Protein AF-A0A9P9SQ71-F1 (afdb_monomer_lite)

Secondary structure (DSSP, 8-state):
-HHHHHHHHHHHHHHHHHHHHHHHHHHHHHHHHHHHHHHHHHHHHHHHHHHTSTT--HHHHHHHHHHHHHHHHHHHHHHHHHHHH-S-------

Sequence (94 aa):
LVDVALRASCEVNNILDAYKATEHDVEALWYVLRDVEANVRNLLRYIAEFKKSKYAVENFEILSETVTGFLTGFVDVILALRRLFLSKPAEKVK

Foldseek 3Di:
DVVVVVVVVVVVVVVVVVVVVVVVVLVVVLVVLVVLLVVLVVVLVVLVVVCVDPPCDPVSVVVSVVSNVVSVVVNVVSVVVCVVSDPPDPPPDD

pLDDT: mean 74.65, std 9.74, range [37.34, 85.88]

Structure (mmCIF, N/CA/C/O backbone):
data_AF-A0A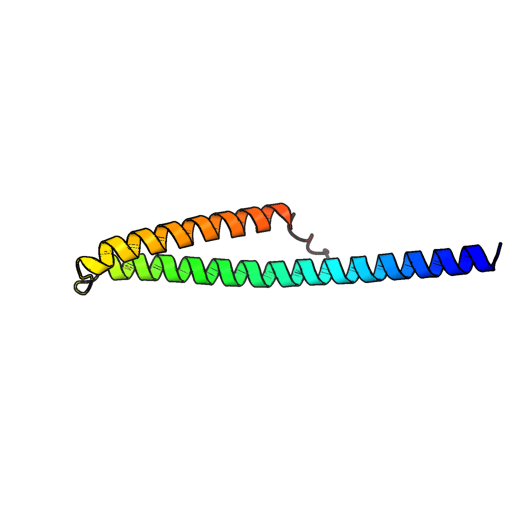9P9SQ71-F1
#
_entry.id   AF-A0A9P9SQ71-F1
#
loop_
_atom_site.group_PDB
_atom_site.id
_atom_site.type_symbol
_atom_site.label_atom_id
_atom_site.label_alt_id
_atom_site.label_comp_id
_atom_site.label_asym_id
_atom_site.label_entity_id
_atom_site.label_seq_id
_atom_site.pdbx_PDB_ins_code
_atom_site.Cartn_x
_atom_site.Cartn_y
_atom_site.Cartn_z
_atom_site.occupancy
_atom_site.B_iso_or_equiv
_atom_site.auth_seq_id
_atom_site.auth_comp_id
_atom_site.auth_asym_id
_atom_site.auth_atom_id
_atom_site.pdbx_PDB_model_num
ATOM 1 N N . LEU A 1 1 ? 25.730 1.157 -42.061 1.00 61.78 1 LEU A N 1
ATOM 2 C CA . LEU A 1 1 ? 26.169 0.293 -40.937 1.00 61.78 1 LEU A CA 1
ATOM 3 C C . LEU A 1 1 ? 26.422 1.108 -39.672 1.00 61.78 1 LEU A C 1
ATOM 5 O O . LEU A 1 1 ? 25.740 0.852 -38.692 1.00 61.78 1 LEU A O 1
ATOM 9 N N . VAL A 1 2 ? 27.292 2.126 -39.706 1.00 74.12 2 VAL A N 1
ATOM 10 C CA . VAL A 1 2 ? 27.577 3.001 -38.545 1.00 74.12 2 VAL A CA 1
ATOM 11 C C . VAL A 1 2 ? 26.325 3.715 -38.008 1.00 74.12 2 VAL A C 1
ATOM 13 O O . VAL A 1 2 ? 26.038 3.613 -36.823 1.00 74.12 2 VAL A O 1
ATOM 16 N N . ASP A 1 3 ? 25.508 4.321 -38.873 1.00 76.88 3 ASP A N 1
ATOM 17 C CA . ASP A 1 3 ? 24.256 4.991 -38.466 1.00 76.88 3 ASP A CA 1
ATOM 18 C C . ASP A 1 3 ? 23.215 4.072 -37.818 1.00 76.88 3 ASP A C 1
ATOM 20 O O . ASP A 1 3 ? 22.448 4.499 -36.957 1.00 76.88 3 ASP A O 1
ATOM 24 N N . VAL A 1 4 ? 23.163 2.812 -38.255 1.00 77.25 4 VAL A N 1
ATOM 25 C CA . VAL A 1 4 ? 22.236 1.813 -37.706 1.00 77.25 4 VAL A CA 1
ATOM 26 C C . VAL A 1 4 ? 22.719 1.373 -36.327 1.00 77.25 4 VAL A C 1
ATOM 28 O O . VAL A 1 4 ? 21.923 1.297 -35.397 1.00 77.25 4 VAL A O 1
ATOM 31 N N . ALA A 1 5 ? 24.029 1.160 -36.177 1.00 73.06 5 ALA A N 1
ATOM 32 C CA . ALA A 1 5 ? 24.636 0.843 -34.891 1.00 73.06 5 ALA A CA 1
ATOM 33 C C . ALA A 1 5 ? 24.446 1.982 -33.874 1.00 73.06 5 ALA A C 1
ATOM 35 O O . ALA A 1 5 ? 24.068 1.717 -32.739 1.00 73.06 5 ALA A O 1
ATOM 36 N N . LEU A 1 6 ? 24.621 3.243 -34.290 1.00 80.69 6 LEU A N 1
ATOM 37 C CA . LEU A 1 6 ? 24.453 4.403 -33.411 1.00 80.69 6 LEU A CA 1
ATOM 38 C C . LEU A 1 6 ? 23.013 4.524 -32.882 1.00 80.69 6 LEU A C 1
ATOM 40 O O . LEU A 1 6 ? 22.813 4.727 -31.687 1.00 80.69 6 LEU A O 1
ATOM 44 N N . ARG A 1 7 ? 22.005 4.343 -33.751 1.00 82.25 7 ARG A N 1
ATOM 45 C CA . ARG A 1 7 ? 20.586 4.368 -33.344 1.00 82.25 7 ARG A CA 1
ATOM 46 C C . ARG A 1 7 ? 20.247 3.239 -32.379 1.00 82.25 7 ARG A C 1
ATOM 48 O O . ARG A 1 7 ? 19.648 3.503 -31.342 1.00 82.25 7 ARG A O 1
ATOM 55 N N . ALA A 1 8 ? 20.692 2.019 -32.675 1.00 72.94 8 ALA A N 1
ATOM 56 C CA . ALA A 1 8 ? 20.486 0.881 -31.785 1.00 72.94 8 ALA A CA 1
ATOM 57 C C . ALA A 1 8 ? 21.144 1.106 -30.410 1.00 72.94 8 ALA A C 1
ATOM 59 O O . ALA A 1 8 ? 20.543 0.808 -29.382 1.00 72.94 8 ALA A O 1
ATOM 60 N N . SER A 1 9 ? 22.347 1.690 -30.361 1.00 77.62 9 SER A N 1
ATOM 61 C CA . SER A 1 9 ? 23.000 2.044 -29.093 1.00 77.62 9 SER A CA 1
ATOM 62 C C . SER A 1 9 ? 22.223 3.099 -28.298 1.00 77.62 9 SER A C 1
ATOM 64 O O . SER A 1 9 ? 22.109 2.972 -27.081 1.00 77.62 9 SER A O 1
ATOM 66 N N . CYS A 1 10 ? 21.655 4.113 -28.958 1.00 82.50 10 CYS A N 1
ATOM 67 C CA . CYS A 1 10 ? 20.786 5.090 -28.297 1.00 82.50 10 CYS A CA 1
ATOM 68 C C . CYS A 1 10 ? 19.517 4.444 -27.725 1.00 82.50 10 CYS A C 1
ATOM 70 O O . CYS A 1 10 ? 19.159 4.721 -26.584 1.00 82.50 10 CYS A O 1
ATOM 72 N N . GLU A 1 11 ? 18.861 3.560 -28.476 1.00 84.69 11 GLU A N 1
ATOM 73 C CA . GLU A 1 11 ? 17.666 2.848 -28.006 1.00 84.69 11 GLU A CA 1
ATOM 74 C C . GLU A 1 11 ? 17.971 1.953 -26.799 1.00 84.69 11 GLU A C 1
ATOM 76 O O . GLU A 1 11 ? 17.241 1.986 -25.810 1.00 84.69 11 GLU A O 1
ATOM 81 N N . VAL A 1 12 ? 19.086 1.217 -26.832 1.00 83.62 12 VAL A N 1
ATOM 82 C CA . VAL A 1 12 ? 19.532 0.387 -25.702 1.00 83.62 12 VAL A CA 1
ATOM 83 C C . VAL A 1 12 ? 19.814 1.235 -24.462 1.00 83.62 12 VAL A C 1
ATOM 85 O O . VAL A 1 12 ? 19.402 0.858 -23.367 1.00 83.62 12 VAL A O 1
ATOM 88 N N . ASN A 1 13 ? 20.464 2.391 -24.615 1.00 83.50 13 ASN A N 1
ATOM 89 C CA . ASN A 1 13 ? 20.702 3.30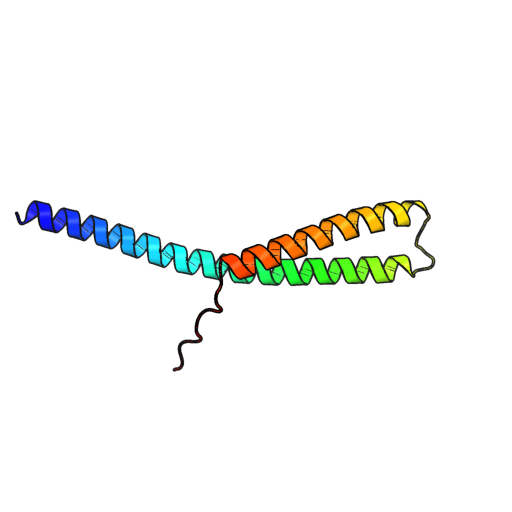2 -23.493 1.00 83.50 13 ASN A CA 1
ATOM 90 C C . ASN A 1 13 ? 19.393 3.851 -22.911 1.00 83.50 13 ASN A C 1
ATOM 92 O O . ASN A 1 13 ? 19.232 3.861 -21.695 1.00 83.50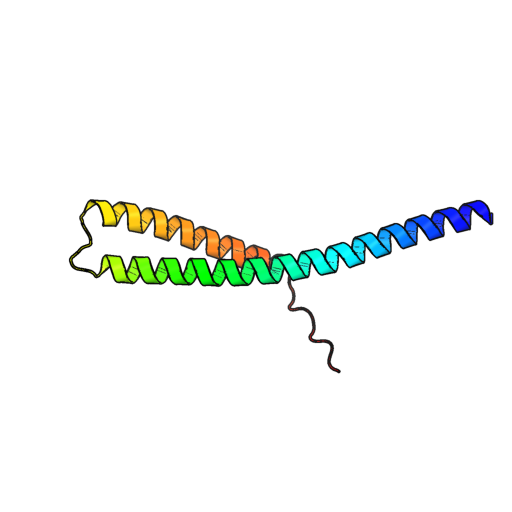 13 ASN A O 1
ATOM 96 N N . ASN A 1 14 ? 18.426 4.215 -23.758 1.00 83.19 14 ASN A N 1
ATOM 97 C CA . ASN A 1 14 ? 17.112 4.670 -23.300 1.00 83.19 14 ASN A CA 1
ATOM 98 C C . ASN A 1 14 ? 16.362 3.571 -22.530 1.00 83.19 14 ASN A C 1
ATOM 100 O O . ASN A 1 14 ? 15.763 3.845 -21.491 1.00 83.19 14 ASN A O 1
ATOM 104 N N . ILE A 1 15 ? 16.419 2.321 -23.006 1.00 82.94 15 ILE A N 1
ATOM 105 C CA . ILE A 1 15 ? 15.842 1.165 -22.301 1.00 82.94 15 ILE A CA 1
ATOM 106 C C . ILE A 1 15 ? 16.536 0.963 -20.951 1.00 82.94 15 ILE A C 1
ATOM 108 O O . ILE A 1 15 ? 15.868 0.737 -19.943 1.00 82.94 15 ILE A O 1
ATOM 112 N N . LEU A 1 16 ? 17.866 1.061 -20.914 1.00 81.88 16 LEU A N 1
ATOM 113 C CA . LEU A 1 16 ? 18.641 0.892 -19.690 1.00 81.88 16 LEU A CA 1
ATOM 114 C C . LEU A 1 16 ? 18.318 1.976 -18.653 1.00 81.88 16 LEU A C 1
ATOM 116 O O . LEU A 1 16 ? 18.204 1.672 -17.468 1.00 81.88 16 LEU A O 1
ATOM 120 N N . ASP A 1 17 ? 18.151 3.224 -19.078 1.00 84.31 17 ASP A N 1
ATOM 121 C CA . ASP A 1 17 ? 17.798 4.315 -18.172 1.00 84.31 17 ASP A CA 1
ATOM 122 C C . ASP A 1 17 ? 16.350 4.198 -17.674 1.00 84.31 17 ASP A C 1
ATOM 124 O O . ASP A 1 17 ? 16.107 4.383 -16.481 1.00 84.31 17 ASP A O 1
ATOM 128 N N . ALA A 1 18 ? 15.409 3.774 -18.527 1.00 78.75 18 ALA A N 1
ATOM 129 C CA . ALA A 1 18 ? 14.048 3.443 -18.100 1.00 78.75 18 ALA A CA 1
ATOM 130 C C . ALA A 1 18 ? 14.026 2.280 -17.091 1.00 78.75 18 ALA A C 1
ATOM 132 O O . ALA A 1 18 ? 13.275 2.311 -16.115 1.00 78.75 18 ALA A O 1
ATOM 133 N N . TYR A 1 19 ? 14.883 1.274 -17.280 1.00 75.75 19 TYR A N 1
ATOM 134 C CA . TYR A 1 19 ? 15.025 0.158 -16.346 1.00 75.75 19 TYR A CA 1
ATOM 135 C C . TYR A 1 19 ? 15.572 0.610 -14.984 1.00 75.75 19 TYR A C 1
ATOM 137 O O . TYR A 1 19 ? 15.005 0.255 -13.953 1.00 75.75 19 TYR A O 1
ATOM 145 N N . LYS A 1 20 ? 16.619 1.447 -14.958 1.00 77.75 20 LYS A N 1
ATOM 146 C CA . LYS A 1 20 ? 17.144 2.029 -13.706 1.00 77.75 20 LYS A CA 1
ATOM 147 C C . LYS A 1 20 ? 16.097 2.881 -12.986 1.00 77.75 20 LYS A C 1
ATOM 149 O O . LYS A 1 20 ? 15.986 2.806 -11.767 1.00 77.75 20 LYS A O 1
ATOM 154 N N . ALA A 1 21 ? 15.330 3.682 -13.729 1.00 82.06 21 ALA A N 1
ATOM 155 C CA . ALA A 1 21 ? 14.231 4.459 -13.160 1.00 82.06 21 ALA A CA 1
ATOM 156 C C . ALA A 1 21 ? 13.165 3.539 -12.546 1.00 82.06 21 ALA A C 1
ATOM 158 O O . ALA A 1 21 ? 12.728 3.772 -11.425 1.00 82.06 21 ALA A O 1
ATOM 159 N N . THR A 1 22 ? 12.842 2.432 -13.222 1.00 81.69 22 THR A N 1
ATOM 160 C CA . THR A 1 22 ? 11.906 1.422 -12.709 1.00 81.69 22 THR A CA 1
ATOM 161 C C . THR A 1 22 ? 12.405 0.786 -11.407 1.00 81.69 22 THR A C 1
ATOM 163 O O . THR A 1 22 ? 11.610 0.582 -10.496 1.00 81.69 22 THR A O 1
ATOM 166 N N . GLU A 1 23 ? 13.705 0.495 -11.276 1.00 79.06 23 GLU A N 1
ATOM 167 C CA . GLU A 1 23 ? 14.289 -0.020 -10.024 1.00 79.06 23 GLU A CA 1
ATOM 168 C C . GLU A 1 23 ? 14.082 0.964 -8.863 1.00 79.06 23 GLU A C 1
ATOM 170 O O . GLU A 1 23 ? 13.609 0.572 -7.795 1.00 79.06 23 GLU A O 1
ATOM 175 N N . HIS A 1 24 ? 14.357 2.250 -9.095 1.00 80.06 24 HIS A N 1
ATOM 176 C CA . HIS A 1 24 ? 14.130 3.301 -8.105 1.00 80.06 24 HIS A CA 1
ATOM 177 C C . HIS A 1 24 ? 12.640 3.459 -7.755 1.00 80.06 24 HIS A C 1
ATOM 179 O O . HIS A 1 24 ? 12.292 3.592 -6.583 1.00 80.06 24 HIS A O 1
ATOM 185 N N . ASP A 1 25 ? 11.747 3.410 -8.744 1.00 78.62 25 ASP A N 1
ATOM 186 C CA . ASP A 1 25 ? 10.300 3.505 -8.527 1.00 78.62 25 ASP A CA 1
ATOM 187 C C . ASP A 1 25 ? 9.763 2.311 -7.724 1.00 78.62 25 ASP A C 1
ATOM 189 O O . ASP A 1 25 ? 8.921 2.483 -6.839 1.00 78.62 25 ASP A O 1
ATOM 193 N N . VAL A 1 26 ? 10.285 1.104 -7.972 1.00 79.88 26 VAL A N 1
ATOM 194 C CA . VAL A 1 26 ? 9.967 -0.100 -7.189 1.00 79.88 26 VAL A CA 1
ATOM 195 C C . VAL A 1 26 ? 10.475 0.033 -5.751 1.00 79.88 26 VAL A C 1
ATOM 197 O O . VAL A 1 26 ? 9.754 -0.326 -4.816 1.00 79.88 26 VAL A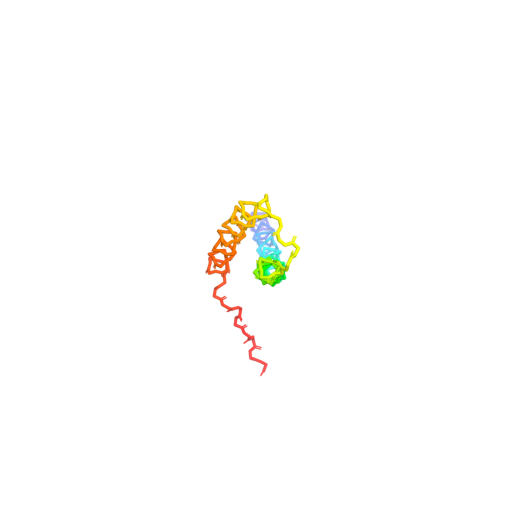 O 1
ATOM 200 N N . GLU A 1 27 ? 11.675 0.580 -5.541 1.00 81.25 27 GLU A N 1
ATOM 201 C CA . GLU A 1 27 ? 12.202 0.836 -4.197 1.00 81.25 27 GLU A CA 1
ATOM 202 C C . GLU A 1 27 ? 11.369 1.896 -3.451 1.00 81.25 27 GLU A C 1
ATOM 204 O O . GLU A 1 27 ? 10.995 1.704 -2.292 1.00 81.25 27 GLU A O 1
ATOM 209 N N . ALA A 1 28 ? 10.995 2.988 -4.119 1.00 80.50 28 ALA A N 1
ATOM 210 C CA . ALA A 1 28 ? 10.118 4.008 -3.552 1.00 80.50 28 ALA A CA 1
ATOM 211 C C . ALA A 1 28 ? 8.743 3.426 -3.178 1.00 80.50 28 ALA A C 1
ATOM 213 O O . ALA A 1 28 ? 8.248 3.652 -2.068 1.00 80.50 28 ALA A O 1
ATOM 214 N N . LEU A 1 29 ? 8.153 2.614 -4.062 1.00 78.94 29 LEU A N 1
ATOM 215 C CA . LEU A 1 29 ? 6.899 1.907 -3.806 1.00 78.94 29 LEU A CA 1
ATOM 216 C C . LEU A 1 29 ? 7.015 0.968 -2.598 1.00 78.94 29 LEU A C 1
ATOM 218 O O . LEU A 1 29 ? 6.083 0.890 -1.799 1.00 78.94 29 LEU A O 1
ATOM 222 N N . TRP A 1 30 ? 8.155 0.298 -2.411 1.00 80.62 30 TRP A N 1
ATOM 223 C CA . TRP A 1 30 ? 8.396 -0.542 -1.237 1.00 80.62 30 TRP A CA 1
ATOM 224 C C . TRP A 1 30 ? 8.319 0.238 0.074 1.00 80.62 30 TRP A C 1
ATOM 226 O O . TRP A 1 30 ? 7.643 -0.196 1.012 1.00 80.62 30 TRP A O 1
ATOM 236 N N . TYR A 1 31 ? 8.989 1.391 0.149 1.00 80.88 31 TYR A N 1
ATOM 237 C CA . TYR A 1 31 ? 8.952 2.227 1.349 1.00 80.88 31 TYR A CA 1
ATOM 238 C C . TYR A 1 31 ? 7.535 2.727 1.639 1.00 80.88 31 TYR A C 1
ATOM 240 O O . TYR A 1 31 ? 7.078 2.622 2.778 1.00 80.88 31 TYR A O 1
ATOM 248 N N . VAL A 1 32 ? 6.808 3.170 0.608 1.00 82.25 32 VAL A N 1
ATOM 249 C CA . VAL A 1 32 ? 5.407 3.596 0.743 1.00 82.25 32 VAL A CA 1
ATOM 250 C C . VAL A 1 32 ? 4.528 2.446 1.239 1.00 82.25 32 VAL A C 1
ATOM 252 O O . VAL A 1 32 ? 3.773 2.624 2.194 1.00 82.25 32 VAL A O 1
ATOM 255 N N . LEU A 1 33 ? 4.644 1.251 0.651 1.00 78.19 33 LEU A N 1
ATOM 256 C CA . LEU A 1 33 ? 3.863 0.081 1.064 1.00 78.19 33 LEU A CA 1
ATOM 257 C C . LEU A 1 33 ? 4.131 -0.300 2.524 1.00 78.19 33 LEU A C 1
ATOM 259 O O . LEU A 1 33 ? 3.188 -0.613 3.250 1.00 78.19 33 LEU A O 1
ATOM 263 N N . ARG A 1 34 ? 5.387 -0.232 2.978 1.00 80.50 34 ARG A N 1
ATOM 264 C CA . ARG A 1 34 ? 5.758 -0.503 4.376 1.00 80.50 34 ARG A CA 1
ATOM 265 C C . ARG A 1 34 ? 5.122 0.499 5.344 1.00 80.50 34 ARG A C 1
ATOM 267 O O . ARG A 1 34 ? 4.618 0.101 6.394 1.00 80.50 34 ARG A O 1
ATOM 274 N N . ASP A 1 35 ? 5.146 1.783 5.010 1.00 80.44 35 ASP A N 1
ATOM 275 C CA . ASP A 1 35 ? 4.600 2.828 5.879 1.00 80.44 35 ASP A CA 1
ATOM 276 C C . ASP A 1 35 ? 3.062 2.750 5.930 1.00 80.44 35 ASP A C 1
ATOM 278 O O . ASP A 1 35 ? 2.455 2.870 6.999 1.00 80.44 35 ASP A O 1
ATOM 282 N N . VAL A 1 36 ? 2.423 2.440 4.797 1.00 78.56 36 VAL A N 1
ATOM 283 C CA . VAL A 1 36 ? 0.984 2.157 4.726 1.00 78.56 36 VAL A CA 1
ATOM 284 C C . VAL A 1 36 ? 0.621 0.910 5.547 1.00 78.56 36 VAL A C 1
ATOM 286 O O . VAL A 1 36 ? -0.331 0.966 6.327 1.00 78.56 36 VAL A O 1
ATOM 289 N N . GLU A 1 37 ? 1.390 -0.184 5.454 1.00 79.19 37 GLU A N 1
ATOM 290 C CA . GLU A 1 37 ? 1.205 -1.405 6.263 1.00 79.19 37 GLU A CA 1
ATOM 291 C C . GLU A 1 37 ? 1.197 -1.078 7.766 1.00 79.19 37 GLU A C 1
ATOM 293 O O . GLU A 1 37 ? 0.307 -1.503 8.512 1.00 79.19 37 GLU A O 1
ATOM 298 N N . ALA A 1 38 ? 2.171 -0.280 8.216 1.00 78.69 38 ALA A N 1
ATOM 299 C CA . ALA A 1 38 ? 2.292 0.131 9.609 1.00 78.69 38 ALA A CA 1
ATOM 300 C C . ALA A 1 38 ? 1.093 0.976 10.072 1.00 78.69 38 ALA A C 1
ATOM 302 O O . ALA A 1 38 ? 0.542 0.729 11.149 1.00 78.69 38 ALA A O 1
ATOM 303 N N . ASN A 1 39 ? 0.651 1.933 9.253 1.00 77.31 39 ASN A N 1
ATOM 304 C CA . ASN A 1 39 ? -0.498 2.785 9.562 1.00 77.31 39 ASN A CA 1
ATOM 305 C C . ASN A 1 39 ? -1.799 1.984 9.665 1.00 77.31 39 ASN A C 1
ATOM 307 O O . ASN A 1 39 ? -2.560 2.166 10.617 1.00 77.31 39 ASN A O 1
ATOM 311 N N . VAL A 1 40 ? -2.028 1.049 8.742 1.00 74.56 40 VAL A N 1
ATOM 312 C CA . VAL A 1 40 ? -3.216 0.188 8.755 1.00 74.56 40 VAL A CA 1
ATOM 313 C C . VAL A 1 40 ? -3.223 -0.711 9.991 1.00 74.56 40 VAL A C 1
ATOM 315 O O . VAL A 1 40 ? -4.242 -0.808 10.676 1.00 74.56 40 VAL A O 1
ATOM 318 N N . ARG A 1 41 ? -2.077 -1.301 10.359 1.00 79.06 41 ARG A N 1
ATOM 319 C CA . ARG A 1 41 ? -1.944 -2.065 11.612 1.00 79.06 41 ARG A CA 1
ATOM 320 C C . ARG A 1 41 ? -2.226 -1.220 12.853 1.00 79.06 41 ARG A C 1
ATOM 322 O O . ARG A 1 41 ? -2.874 -1.700 13.784 1.00 79.06 41 ARG A O 1
ATOM 329 N N . ASN A 1 42 ? -1.745 0.021 12.883 1.00 79.62 42 ASN A N 1
ATOM 330 C CA . ASN A 1 42 ? -2.008 0.939 13.989 1.00 79.62 42 ASN A CA 1
ATOM 331 C C . ASN A 1 42 ? -3.499 1.266 14.106 1.00 79.62 42 ASN A C 1
ATOM 333 O O . ASN A 1 42 ? -4.033 1.252 15.215 1.00 79.62 42 ASN A O 1
ATOM 337 N N . LEU A 1 43 ? -4.170 1.502 12.978 1.00 78.00 43 LEU A N 1
ATOM 338 C CA . LEU A 1 43 ? -5.603 1.775 12.937 1.00 78.00 43 LEU A CA 1
ATOM 339 C C . LEU A 1 43 ? -6.426 0.565 13.397 1.00 78.00 43 LEU A C 1
ATOM 341 O O . LEU A 1 43 ? -7.324 0.717 14.219 1.00 78.00 43 LEU A O 1
ATOM 345 N N . LEU A 1 44 ? -6.073 -0.642 12.949 1.00 78.56 44 LEU A N 1
ATOM 346 C CA . LEU A 1 44 ? -6.693 -1.886 13.416 1.00 78.56 44 LEU A CA 1
ATOM 347 C C . LEU A 1 44 ? -6.564 -2.056 14.935 1.00 78.56 44 LEU A C 1
ATOM 349 O O . LEU A 1 44 ? -7.541 -2.381 15.611 1.00 78.56 44 LEU A O 1
ATOM 353 N N . ARG A 1 45 ? -5.377 -1.788 15.494 1.00 83.94 45 ARG A N 1
ATOM 354 C CA . ARG A 1 45 ? -5.164 -1.813 16.948 1.00 83.94 45 ARG A CA 1
ATOM 355 C C . ARG A 1 45 ? -6.037 -0.782 17.663 1.00 83.94 45 ARG A C 1
ATOM 357 O O . ARG A 1 45 ? -6.678 -1.129 18.650 1.00 83.94 45 ARG A O 1
ATOM 364 N N . TYR A 1 46 ? -6.094 0.447 17.153 1.00 82.69 46 TYR A N 1
ATOM 365 C CA . TYR A 1 46 ? -6.932 1.501 17.721 1.00 82.69 46 TYR A CA 1
ATOM 366 C C . TYR A 1 46 ? -8.414 1.108 17.735 1.00 82.69 46 TYR A C 1
ATOM 368 O O . TYR A 1 46 ? -9.081 1.262 18.754 1.00 82.69 46 TYR A O 1
ATOM 376 N N . ILE A 1 47 ? -8.926 0.539 16.640 1.00 82.44 47 ILE A N 1
ATOM 377 C CA . ILE A 1 47 ? -10.313 0.060 16.560 1.00 82.44 47 ILE A CA 1
ATOM 378 C C . ILE A 1 47 ? -10.563 -1.049 17.590 1.00 82.44 47 ILE A C 1
ATOM 380 O O . ILE A 1 47 ? -11.574 -1.020 18.292 1.00 82.44 47 ILE A O 1
ATOM 384 N N . ALA A 1 48 ? -9.630 -1.995 17.733 1.00 83.75 48 ALA A N 1
ATOM 385 C CA . ALA A 1 48 ? -9.739 -3.076 18.711 1.00 83.75 48 ALA A CA 1
ATOM 386 C C . ALA A 1 48 ? -9.734 -2.572 20.166 1.00 83.75 48 ALA A C 1
ATOM 388 O O . ALA A 1 48 ? -10.42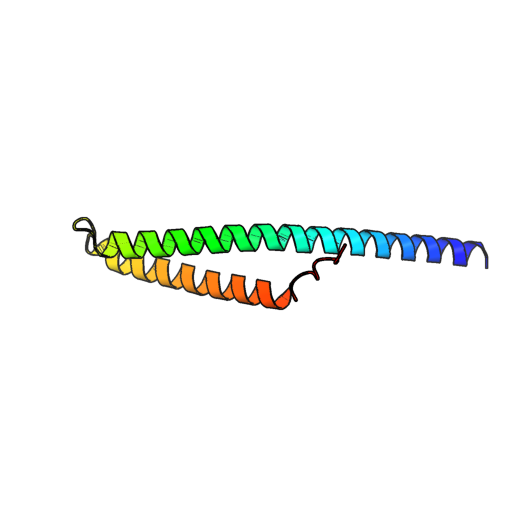5 -3.131 21.018 1.00 83.75 48 ALA A O 1
ATOM 389 N N . GLU A 1 49 ? -8.963 -1.525 20.465 1.00 85.88 49 GLU A N 1
ATOM 390 C CA . GLU A 1 49 ? -8.962 -0.858 21.771 1.00 85.88 49 GLU A CA 1
ATOM 391 C C . GLU A 1 49 ? -10.253 -0.065 21.995 1.00 85.88 49 GLU A C 1
ATOM 393 O O . GLU A 1 49 ? -10.856 -0.160 23.065 1.00 85.88 49 GLU A O 1
ATOM 398 N N . PHE A 1 50 ? -10.730 0.651 20.976 1.00 80.88 50 PHE A N 1
ATOM 399 C CA . PHE A 1 50 ? -11.973 1.409 21.053 1.00 80.88 50 PHE A CA 1
ATOM 400 C C . PHE A 1 50 ? -13.183 0.495 21.274 1.00 80.88 50 PHE A C 1
ATOM 402 O O . PHE A 1 50 ? -14.026 0.819 22.104 1.00 80.88 50 PHE A O 1
ATOM 409 N N . LYS A 1 51 ? -13.247 -0.678 20.625 1.00 80.19 51 LYS A N 1
ATOM 410 C CA . LYS A 1 51 ? -14.328 -1.664 20.836 1.00 80.19 51 LYS A CA 1
ATOM 411 C C . LYS A 1 51 ? -14.433 -2.125 22.300 1.00 80.19 51 LYS A C 1
ATOM 413 O O . LYS A 1 51 ? -15.509 -2.495 22.748 1.00 80.19 51 LYS A O 1
ATOM 418 N N . LYS A 1 52 ? -13.337 -2.075 23.066 1.00 81.38 52 LYS A N 1
ATOM 419 C CA . LYS A 1 52 ? -13.307 -2.417 24.504 1.00 81.38 52 LYS A CA 1
ATOM 420 C C . LYS A 1 52 ? -13.651 -1.236 25.418 1.00 81.38 52 LYS A C 1
ATOM 422 O O . LYS A 1 52 ? -13.750 -1.407 26.632 1.00 81.38 52 LYS A O 1
ATOM 427 N N . SER A 1 53 ? -13.771 -0.033 24.868 1.00 80.50 53 SER A N 1
ATOM 428 C CA . SER A 1 53 ? -14.051 1.184 25.619 1.00 80.50 53 SER A CA 1
ATOM 429 C C . SER A 1 53 ? -15.534 1.301 25.956 1.00 80.50 53 SER A C 1
ATOM 431 O O . SER A 1 53 ? -16.399 0.978 25.150 1.00 80.50 53 SER A O 1
ATOM 433 N N . LYS A 1 54 ? -15.838 1.901 27.111 1.00 75.44 54 LYS A N 1
ATOM 434 C CA . LYS A 1 54 ? -17.210 2.246 27.527 1.00 75.44 54 LYS A CA 1
ATOM 435 C C . LYS A 1 54 ? -17.931 3.228 26.587 1.00 75.44 54 LYS A C 1
ATOM 437 O O . LYS A 1 54 ? -19.118 3.468 26.761 1.00 75.44 54 LYS A O 1
ATOM 442 N N . TYR A 1 55 ? -17.201 3.843 25.652 1.00 72.50 55 TYR A N 1
ATOM 443 C CA . TYR A 1 55 ? -17.727 4.784 24.658 1.00 72.50 55 TYR A CA 1
ATOM 444 C C . TYR A 1 55 ? -18.096 4.115 23.324 1.00 72.50 55 TYR A C 1
ATOM 446 O O . TYR A 1 55 ? -18.533 4.808 22.406 1.00 72.50 55 TYR A O 1
ATOM 454 N N . ALA A 1 56 ? -17.917 2.796 23.197 1.00 67.88 56 ALA A N 1
ATOM 455 C CA . ALA A 1 56 ? -18.396 2.047 22.045 1.00 67.88 56 ALA A CA 1
ATOM 456 C C . ALA A 1 56 ? -19.932 2.004 22.074 1.00 67.88 56 ALA A C 1
ATOM 458 O O . ALA A 1 56 ? -20.542 1.226 22.801 1.00 67.88 56 ALA A O 1
ATOM 459 N N . VAL A 1 57 ? -20.557 2.912 21.326 1.00 73.56 57 VAL A N 1
ATOM 460 C CA . VAL A 1 57 ? -22.008 2.920 21.096 1.00 73.56 57 VAL A CA 1
ATOM 461 C C . VAL A 1 57 ? -22.353 1.775 20.136 1.00 73.56 57 VAL A C 1
ATOM 463 O O . VAL A 1 57 ? -21.526 1.414 19.309 1.00 73.56 57 VAL A O 1
ATOM 466 N N . GLU A 1 58 ? -23.570 1.241 20.180 1.00 63.94 58 GLU A N 1
ATOM 467 C CA . GLU A 1 58 ? -24.034 0.111 19.348 1.00 63.94 58 GLU A CA 1
ATOM 468 C C . GLU A 1 58 ? -23.759 0.305 17.833 1.00 63.94 58 GLU A C 1
ATOM 470 O O . GLU A 1 58 ? -23.284 -0.598 17.148 1.00 63.94 58 GLU A O 1
ATOM 475 N N . ASN A 1 59 ? -23.906 1.536 17.319 1.00 58.09 59 ASN A N 1
ATOM 476 C CA . ASN A 1 59 ? -23.570 1.895 15.929 1.00 58.09 59 ASN A CA 1
ATOM 477 C C . ASN A 1 59 ? -22.068 1.798 15.596 1.00 58.09 59 ASN A C 1
ATOM 479 O O . ASN A 1 59 ? -21.692 1.679 14.428 1.00 58.09 59 ASN A O 1
ATOM 483 N N . PHE A 1 60 ? -21.199 1.865 16.605 1.00 68.06 60 PHE A N 1
ATOM 484 C CA . PHE A 1 60 ? -19.765 1.674 16.436 1.00 68.06 60 PHE A CA 1
ATOM 485 C C . PHE A 1 60 ? -19.431 0.207 16.172 1.00 68.06 60 PHE A C 1
ATOM 487 O O . PHE A 1 60 ? -18.437 -0.060 15.512 1.00 68.06 60 PHE A O 1
ATOM 494 N N . GLU A 1 61 ? -20.240 -0.751 16.628 1.00 65.25 61 GLU A N 1
ATOM 495 C CA . GLU A 1 61 ? -19.907 -2.170 16.505 1.00 65.25 61 GLU A CA 1
ATOM 496 C C . GLU A 1 61 ? -19.945 -2.631 15.036 1.00 65.25 61 GLU A C 1
ATOM 498 O O . GLU A 1 61 ? -18.936 -3.120 14.523 1.00 65.25 61 GLU A O 1
ATOM 503 N N . ILE A 1 62 ? -21.023 -2.315 14.310 1.00 68.19 62 ILE A N 1
ATOM 504 C CA . ILE A 1 62 ? -21.170 -2.601 12.867 1.00 68.19 62 ILE A CA 1
ATOM 505 C C . ILE A 1 62 ? -20.131 -1.836 12.029 1.00 68.19 62 ILE A C 1
ATOM 507 O O . ILE A 1 62 ? -19.520 -2.390 11.106 1.00 68.19 62 ILE A O 1
ATOM 511 N N . LEU A 1 63 ? -19.897 -0.560 12.355 1.00 71.38 63 LEU A N 1
ATOM 512 C CA . LEU A 1 63 ? -18.891 0.254 11.673 1.00 71.38 63 LEU A CA 1
ATOM 513 C C . LEU A 1 63 ? -17.479 -0.294 11.923 1.00 71.38 63 LEU A C 1
ATOM 515 O O . LEU A 1 63 ? -16.680 -0.378 10.994 1.00 71.38 63 LEU A O 1
ATOM 519 N N . SER A 1 64 ? -17.184 -0.722 13.152 1.00 74.75 64 SER A N 1
ATOM 520 C CA . SER A 1 64 ? -15.884 -1.282 13.524 1.00 74.75 64 SER A CA 1
ATOM 521 C C . SER A 1 64 ? -15.592 -2.583 12.790 1.00 74.75 64 SER A C 1
ATOM 523 O O . SER A 1 64 ? -14.467 -2.765 12.333 1.00 74.75 64 SER A O 1
ATOM 525 N N . GLU A 1 65 ? -16.583 -3.457 12.609 1.00 78.75 65 GLU A N 1
ATOM 526 C CA . GLU A 1 65 ? -16.417 -4.720 11.885 1.00 78.75 65 GLU A CA 1
ATOM 527 C C . GLU A 1 65 ? -16.224 -4.490 10.389 1.00 78.75 65 GLU A C 1
ATOM 529 O O . GLU A 1 65 ? -15.304 -5.054 9.797 1.00 78.75 65 GLU A O 1
ATOM 534 N N . THR A 1 66 ? -17.009 -3.587 9.797 1.00 77.06 66 THR A N 1
ATOM 535 C CA . THR A 1 66 ? -16.872 -3.214 8.381 1.00 77.06 66 THR A CA 1
ATOM 536 C C . THR A 1 66 ? -15.499 -2.598 8.098 1.00 77.06 66 THR A C 1
ATOM 538 O O . THR A 1 66 ? -14.813 -2.994 7.154 1.00 77.06 66 THR A O 1
ATOM 541 N N . VAL A 1 67 ? -15.064 -1.655 8.940 1.00 74.06 67 VAL A N 1
ATOM 542 C CA . VAL A 1 67 ? -13.756 -0.999 8.807 1.00 74.06 67 VAL A CA 1
ATOM 543 C C . VAL A 1 67 ? -12.625 -1.995 9.063 1.00 74.06 67 VAL A C 1
ATOM 545 O O . VAL A 1 67 ? -11.661 -2.018 8.304 1.00 74.06 67 VAL A O 1
ATOM 548 N N . THR A 1 68 ? -12.745 -2.859 10.075 1.00 78.62 68 THR A N 1
ATOM 549 C CA . THR A 1 68 ? -11.752 -3.910 10.348 1.00 78.62 68 THR A CA 1
ATOM 550 C C . THR A 1 68 ? -11.613 -4.845 9.152 1.00 78.62 68 THR A C 1
ATOM 552 O O . THR A 1 68 ? -10.498 -5.057 8.688 1.00 78.62 68 THR A O 1
ATOM 555 N N . GLY A 1 69 ? -12.725 -5.340 8.600 1.00 75.75 69 GLY A N 1
ATOM 556 C CA . GLY A 1 69 ? -12.716 -6.230 7.439 1.00 75.75 69 GLY A CA 1
ATOM 557 C C . GLY A 1 69 ? -12.068 -5.596 6.207 1.00 75.75 69 GLY A C 1
ATOM 558 O O . GLY A 1 69 ? -11.215 -6.217 5.573 1.00 75.75 69 GLY A O 1
ATOM 559 N N . PHE A 1 70 ? -12.401 -4.336 5.907 1.00 76.50 70 PHE A N 1
ATOM 560 C CA . PHE A 1 70 ? -11.770 -3.590 4.815 1.00 76.50 70 PHE A CA 1
ATOM 561 C C . PHE A 1 70 ? -10.257 -3.432 5.023 1.00 76.50 70 PHE A C 1
ATOM 563 O O . PHE A 1 70 ? -9.469 -3.712 4.119 1.00 76.50 70 PHE A O 1
ATOM 570 N N . LEU A 1 71 ? -9.838 -3.021 6.222 1.00 75.44 71 LEU A N 1
ATOM 571 C CA . LEU A 1 71 ? -8.427 -2.817 6.548 1.00 75.44 71 LEU A CA 1
ATOM 572 C C . LEU A 1 71 ? -7.635 -4.129 6.528 1.00 75.44 71 LEU A C 1
ATOM 574 O O . LEU A 1 71 ? -6.509 -4.137 6.041 1.00 75.44 71 LEU A O 1
ATOM 578 N N . THR A 1 72 ? -8.208 -5.239 6.998 1.00 76.38 72 THR A N 1
ATOM 579 C CA . THR A 1 72 ? -7.577 -6.564 6.915 1.00 76.38 72 THR A CA 1
ATOM 580 C C . THR A 1 72 ? -7.379 -6.993 5.463 1.00 76.38 72 THR A C 1
ATOM 582 O O . THR A 1 72 ? -6.262 -7.347 5.094 1.00 76.38 72 THR A O 1
ATOM 585 N N . GLY A 1 73 ? -8.404 -6.864 4.613 1.00 74.38 73 GLY A N 1
ATOM 586 C CA . GLY A 1 73 ? -8.267 -7.165 3.184 1.00 74.38 73 GLY A CA 1
ATOM 587 C C . GLY A 1 73 ? -7.221 -6.284 2.492 1.00 74.38 73 GLY A C 1
ATOM 588 O O . GLY A 1 73 ? -6.479 -6.743 1.626 1.00 74.38 73 GLY A O 1
ATOM 589 N N . PHE A 1 74 ? -7.095 -5.027 2.916 1.00 73.81 74 PHE A N 1
ATOM 590 C CA . PHE A 1 74 ? -6.068 -4.125 2.406 1.00 73.81 74 PHE A CA 1
ATOM 591 C C . PHE A 1 74 ? -4.648 -4.526 2.848 1.00 73.81 74 PHE A C 1
ATOM 593 O O . PHE A 1 74 ? -3.722 -4.462 2.039 1.00 73.81 74 PHE A O 1
ATOM 600 N N . VAL A 1 75 ? -4.462 -5.011 4.085 1.00 77.88 75 VAL A N 1
ATOM 601 C CA . VAL A 1 75 ? -3.181 -5.599 4.535 1.00 77.88 75 VAL A CA 1
ATOM 602 C C . VAL A 1 75 ? -2.805 -6.808 3.685 1.00 77.88 75 VAL A C 1
ATOM 604 O O . VAL A 1 75 ? -1.649 -6.917 3.278 1.00 77.88 75 VAL A O 1
ATOM 607 N N . ASP A 1 76 ? -3.757 -7.687 3.371 1.00 77.12 76 ASP A N 1
ATOM 608 C CA . ASP A 1 76 ? -3.497 -8.866 2.540 1.00 77.12 76 ASP A CA 1
ATOM 609 C C . ASP A 1 76 ? -3.029 -8.477 1.132 1.00 77.12 76 ASP A C 1
ATOM 611 O O . ASP A 1 76 ? -2.070 -9.056 0.613 1.00 77.12 76 ASP A O 1
ATOM 615 N N . VAL A 1 77 ? -3.637 -7.442 0.541 1.00 76.88 77 VAL A N 1
ATOM 616 C CA . VAL A 1 77 ? -3.196 -6.871 -0.740 1.00 76.88 77 VAL A CA 1
ATOM 617 C C . VAL A 1 77 ? -1.789 -6.289 -0.624 1.00 76.88 77 VAL A C 1
ATOM 619 O O . VAL A 1 77 ? -0.947 -6.591 -1.468 1.00 76.88 77 VAL A O 1
ATOM 622 N N . ILE A 1 78 ? -1.490 -5.513 0.424 1.00 77.94 78 ILE A N 1
ATOM 623 C CA . ILE A 1 78 ? -0.140 -4.973 0.642 1.00 77.94 78 ILE A CA 1
ATOM 624 C C . ILE A 1 78 ? 0.873 -6.110 0.746 1.00 77.94 78 ILE A C 1
ATOM 626 O O . ILE A 1 78 ? 1.891 -6.065 0.064 1.00 77.94 78 ILE A O 1
ATOM 630 N N . LEU A 1 79 ? 0.595 -7.155 1.529 1.00 77.44 79 LEU A N 1
ATOM 631 C CA . LEU A 1 79 ? 1.479 -8.313 1.675 1.00 77.44 79 LEU A CA 1
ATOM 632 C C . LEU A 1 79 ? 1.657 -9.080 0.359 1.00 77.44 79 LEU A C 1
ATOM 634 O O . LEU A 1 79 ? 2.760 -9.554 0.077 1.00 77.44 79 LEU A O 1
ATOM 638 N N . ALA A 1 80 ? 0.607 -9.197 -0.453 1.00 79.56 80 ALA A N 1
ATOM 639 C CA . ALA A 1 80 ? 0.682 -9.810 -1.774 1.00 79.56 80 ALA A CA 1
ATOM 640 C C . ALA A 1 80 ? 1.560 -8.987 -2.727 1.00 79.56 80 ALA A C 1
ATOM 642 O O . ALA A 1 80 ? 2.469 -9.546 -3.338 1.00 79.56 80 ALA A O 1
ATOM 643 N N . LEU A 1 81 ? 1.361 -7.664 -2.788 1.00 72.25 81 LEU A N 1
ATOM 644 C CA . LEU A 1 81 ? 2.205 -6.747 -3.564 1.00 72.25 81 LEU A CA 1
ATOM 645 C C . LEU A 1 81 ? 3.656 -6.814 -3.076 1.00 72.25 81 LEU A C 1
ATOM 647 O O . LEU A 1 81 ? 4.579 -6.922 -3.875 1.00 72.25 81 LEU A O 1
ATOM 651 N N . ARG A 1 82 ? 3.861 -6.867 -1.759 1.00 70.94 82 ARG A N 1
ATOM 652 C CA . ARG A 1 82 ? 5.172 -7.015 -1.126 1.00 70.94 82 ARG A CA 1
ATOM 653 C C . ARG A 1 82 ? 5.901 -8.281 -1.600 1.00 70.94 82 ARG A C 1
ATOM 655 O O . ARG A 1 82 ? 7.091 -8.231 -1.882 1.00 70.94 82 ARG A O 1
ATOM 662 N N . ARG A 1 83 ? 5.192 -9.410 -1.720 1.00 75.50 83 ARG A N 1
ATOM 663 C CA . ARG A 1 83 ? 5.737 -10.679 -2.245 1.00 75.50 83 ARG A CA 1
ATOM 664 C C . ARG A 1 83 ? 5.991 -10.640 -3.754 1.00 75.50 83 ARG A C 1
ATOM 666 O O . ARG A 1 83 ? 6.963 -11.231 -4.206 1.00 75.50 83 ARG A O 1
ATOM 673 N N . LEU A 1 84 ? 5.113 -9.982 -4.512 1.00 71.06 84 LEU A N 1
ATOM 674 C CA . LEU A 1 84 ? 5.196 -9.858 -5.972 1.00 71.06 84 LEU A CA 1
ATOM 675 C C . LEU A 1 84 ? 6.359 -8.971 -6.411 1.00 71.06 84 LEU A C 1
ATOM 677 O O . LEU A 1 84 ? 7.074 -9.320 -7.344 1.00 71.06 84 LEU A O 1
ATOM 681 N N . PHE A 1 85 ? 6.543 -7.839 -5.735 1.00 65.31 85 PHE A N 1
ATOM 682 C CA . PHE A 1 85 ? 7.570 -6.873 -6.099 1.00 65.31 85 PHE A CA 1
ATOM 683 C C . PHE A 1 85 ? 8.929 -7.175 -5.463 1.00 65.31 85 PHE A C 1
ATOM 685 O O . PHE A 1 85 ? 9.932 -6.698 -5.985 1.00 65.31 85 PHE A O 1
ATOM 692 N N . LEU A 1 86 ? 9.004 -7.956 -4.371 1.00 59.06 86 LEU A N 1
ATOM 693 C CA . LEU A 1 86 ? 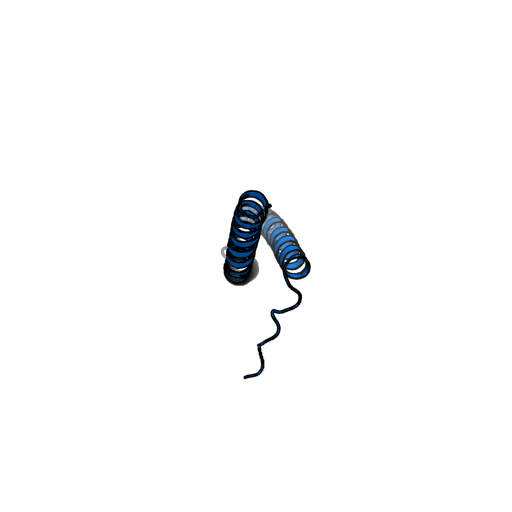10.264 -8.157 -3.655 1.00 59.06 86 LEU A CA 1
ATOM 694 C C . LEU A 1 86 ? 10.507 -9.590 -3.168 1.00 59.06 86 LEU A C 1
ATOM 696 O O . LEU A 1 86 ? 10.077 -10.009 -2.092 1.00 59.06 86 LEU A O 1
ATOM 700 N N . SER A 1 87 ? 11.426 -10.257 -3.867 1.00 56.09 87 SER A N 1
ATOM 701 C CA . SER A 1 87 ? 12.554 -10.852 -3.141 1.00 56.09 87 SER A CA 1
ATOM 702 C C . SER A 1 87 ? 13.286 -9.678 -2.485 1.00 56.09 87 SER A C 1
ATOM 704 O O . SER A 1 87 ? 13.579 -8.713 -3.187 1.00 56.09 87 SER A O 1
ATOM 706 N N . LYS A 1 88 ? 13.521 -9.700 -1.165 1.00 53.72 88 LYS A N 1
ATOM 707 C CA . LYS A 1 88 ? 14.255 -8.641 -0.435 1.00 53.72 88 LYS A CA 1
ATOM 708 C C . LYS A 1 88 ? 15.428 -8.144 -1.307 1.00 53.72 88 LYS A C 1
ATOM 710 O O . LYS A 1 88 ? 16.164 -9.016 -1.783 1.00 53.72 88 LYS A O 1
ATOM 715 N N . PRO A 1 89 ? 15.619 -6.827 -1.540 1.00 53.59 89 PRO A N 1
ATOM 716 C CA . PRO A 1 89 ? 16.784 -6.363 -2.283 1.00 53.59 89 PRO A CA 1
ATOM 717 C C . PRO A 1 89 ? 17.985 -6.940 -1.550 1.00 53.59 89 PRO A C 1
ATOM 719 O O . PRO A 1 89 ? 18.075 -6.791 -0.326 1.00 53.59 89 PRO A O 1
ATOM 722 N N . ALA A 1 90 ? 18.828 -7.700 -2.250 1.00 55.31 90 ALA A N 1
ATOM 723 C CA . ALA A 1 90 ? 20.042 -8.209 -1.644 1.00 55.31 90 ALA A CA 1
ATOM 724 C C . ALA A 1 90 ? 20.774 -6.987 -1.086 1.00 55.31 90 ALA A C 1
ATOM 726 O O . ALA A 1 90 ? 21.133 -6.089 -1.851 1.00 55.31 90 ALA A O 1
ATOM 727 N N . GLU A 1 91 ? 20.927 -6.916 0.241 1.00 49.34 91 GLU A N 1
ATOM 728 C CA . GLU A 1 91 ? 21.881 -5.998 0.849 1.00 49.34 91 GLU A CA 1
ATOM 729 C C . GLU A 1 91 ? 23.184 -6.270 0.112 1.00 49.34 91 GLU A C 1
ATOM 731 O O . GLU A 1 91 ? 23.742 -7.363 0.221 1.00 49.34 91 GLU A O 1
ATOM 736 N N . LYS A 1 92 ? 23.603 -5.330 -0.743 1.00 45.28 92 LYS A N 1
ATOM 737 C CA . LYS A 1 92 ? 24.906 -5.410 -1.386 1.00 45.28 92 LYS A CA 1
ATOM 738 C C . LYS A 1 92 ? 25.901 -5.400 -0.235 1.00 45.28 92 LYS A C 1
ATOM 740 O O . LYS A 1 92 ? 26.134 -4.354 0.369 1.00 45.28 92 LYS A O 1
ATOM 745 N N . VAL A 1 93 ? 26.383 -6.591 0.116 1.00 40.00 93 VAL A N 1
ATOM 746 C CA . VAL A 1 93 ? 27.461 -6.806 1.075 1.00 40.00 93 VAL A CA 1
ATOM 747 C C . VAL A 1 93 ? 28.610 -5.929 0.593 1.00 40.00 93 VAL A C 1
ATOM 749 O O . VAL A 1 93 ? 29.106 -6.120 -0.519 1.00 40.00 93 VAL A O 1
ATOM 752 N N . LYS A 1 94 ? 28.918 -4.896 1.379 1.00 37.34 94 LYS A N 1
ATOM 753 C CA . LYS A 1 94 ? 30.115 -4.075 1.202 1.00 37.34 94 LYS A CA 1
ATOM 754 C C . LYS A 1 94 ? 31.348 -4.870 1.595 1.00 37.34 94 LYS A C 1
ATOM 756 O O . LYS A 1 94 ? 31.248 -5.626 2.587 1.00 37.34 94 LYS A O 1
#

Radius of gyration: 22.78 Å; chains: 1; bounding box: 54×16×68 Å